Protein AF-A0A8T3T7A3-F1 (afdb_monomer_lite)

Sequence (86 aa):
MAIAVAAALAFFYLSQSTHVAAKGYHIDSLETTLAQRRGDQQQLILAIGEARAPAEITRRARLRLRLVPLEEGAITFASPASRPTN

pLDDT: mean 84.56, std 10.11, range [51.41, 96.81]

Secondary structure (DSSP, 8-state):
-HHHHHHHHHHHHHHHHHHHHHHHHHHHHHHHHHHHHHHHHHHHHHHHHHHH-HHHHHHHHHHTS---PPPTT---PPP-------

Structure (mmCIF, N/CA/C/O backbone):
data_AF-A0A8T3T7A3-F1
#
_entry.id   AF-A0A8T3T7A3-F1
#
loop_
_atom_site.group_PDB
_atom_site.id
_atom_site.type_symbol
_atom_site.label_atom_id
_atom_site.label_alt_id
_atom_site.label_comp_id
_atom_site.label_asym_id
_atom_site.label_entity_id
_atom_site.label_seq_id
_atom_site.pdbx_PDB_ins_code
_atom_site.Cartn_x
_atom_site.Cartn_y
_atom_site.Cartn_z
_atom_site.occupancy
_atom_site.B_iso_or_equiv
_atom_site.auth_seq_id
_atom_site.auth_comp_id
_atom_site.auth_asym_id
_atom_site.auth_atom_id
_atom_site.pdbx_PDB_model_num
ATOM 1 N N . MET A 1 1 ? 34.710 -1.205 -48.134 1.00 61.88 1 MET A N 1
ATOM 2 C CA . MET A 1 1 ? 35.106 -1.257 -46.708 1.00 61.88 1 MET A CA 1
ATOM 3 C C . MET A 1 1 ? 34.441 -0.169 -45.866 1.00 61.88 1 MET A C 1
ATOM 5 O O . MET A 1 1 ? 33.755 -0.526 -44.922 1.00 61.88 1 MET A O 1
ATOM 9 N N . ALA A 1 2 ? 34.538 1.119 -46.219 1.00 79.12 2 ALA A N 1
ATOM 10 C CA . ALA A 1 2 ? 33.939 2.213 -45.432 1.00 79.12 2 ALA A CA 1
ATOM 11 C C . ALA A 1 2 ? 32.423 2.069 -45.156 1.00 79.12 2 ALA A C 1
ATOM 13 O O . ALA A 1 2 ? 31.978 2.308 -44.039 1.00 79.12 2 ALA A O 1
ATOM 14 N N . ILE A 1 3 ? 31.641 1.604 -46.138 1.00 84.88 3 ILE A N 1
ATOM 15 C CA . ILE A 1 3 ? 30.184 1.408 -45.991 1.00 84.88 3 ILE A CA 1
ATOM 16 C C . ILE A 1 3 ? 29.858 0.311 -44.965 1.00 84.88 3 ILE A C 1
ATOM 18 O O . ILE A 1 3 ? 28.962 0.480 -44.145 1.00 84.88 3 ILE A O 1
ATOM 22 N N . ALA A 1 4 ? 30.611 -0.793 -44.971 1.00 87.25 4 ALA A N 1
ATOM 23 C CA . ALA A 1 4 ? 30.407 -1.893 -44.029 1.00 87.25 4 ALA A CA 1
ATOM 24 C C . ALA A 1 4 ? 30.718 -1.465 -42.586 1.00 87.25 4 ALA A C 1
ATOM 26 O O . ALA A 1 4 ? 29.980 -1.808 -41.667 1.00 87.25 4 ALA A O 1
ATOM 27 N N . VAL A 1 5 ? 31.771 -0.660 -42.402 1.00 88.19 5 VAL A N 1
ATOM 28 C CA . VAL A 1 5 ? 32.133 -0.087 -41.097 1.00 88.19 5 VAL A CA 1
ATOM 29 C C . VAL A 1 5 ? 31.039 0.863 -40.601 1.00 88.19 5 VAL A C 1
ATOM 31 O O . VAL A 1 5 ? 30.591 0.730 -39.466 1.00 88.19 5 VAL A O 1
ATOM 34 N N . ALA A 1 6 ? 30.546 1.762 -41.458 1.00 87.94 6 ALA A N 1
ATOM 35 C CA . ALA A 1 6 ? 29.465 2.684 -41.108 1.00 87.94 6 ALA A CA 1
ATOM 36 C C . ALA A 1 6 ? 28.161 1.953 -40.739 1.00 87.94 6 ALA A C 1
ATOM 38 O O . ALA A 1 6 ? 27.521 2.298 -39.746 1.00 87.94 6 ALA A O 1
ATOM 39 N N . ALA A 1 7 ? 27.795 0.910 -41.490 1.00 88.69 7 ALA A N 1
ATOM 40 C CA . ALA A 1 7 ? 26.625 0.089 -41.190 1.00 88.69 7 ALA A CA 1
ATOM 41 C C . ALA A 1 7 ? 26.767 -0.637 -39.841 1.00 88.69 7 ALA A C 1
ATOM 43 O O . ALA A 1 7 ? 25.845 -0.600 -39.029 1.00 88.69 7 ALA A O 1
ATOM 44 N N . ALA A 1 8 ? 27.928 -1.241 -39.563 1.00 87.69 8 ALA A N 1
ATOM 45 C CA . ALA A 1 8 ? 28.187 -1.923 -38.295 1.00 87.69 8 ALA A CA 1
ATOM 46 C C . ALA A 1 8 ? 28.106 -0.970 -37.089 1.00 87.69 8 ALA A C 1
ATOM 48 O O . ALA A 1 8 ? 27.501 -1.312 -36.073 1.00 87.69 8 ALA A O 1
ATOM 49 N N . LEU A 1 9 ? 28.650 0.245 -37.216 1.00 87.88 9 LEU A N 1
ATOM 50 C CA . LEU A 1 9 ? 28.533 1.296 -36.201 1.00 87.88 9 LEU A CA 1
ATOM 51 C C . LEU A 1 9 ? 27.073 1.705 -35.976 1.00 87.88 9 LEU A C 1
ATOM 53 O O . LEU A 1 9 ? 26.636 1.785 -34.830 1.00 87.88 9 LEU A O 1
ATOM 57 N N . ALA A 1 10 ? 26.297 1.903 -37.044 1.00 87.31 10 ALA A N 1
ATOM 58 C CA . ALA A 1 10 ? 24.880 2.244 -36.934 1.00 87.31 10 ALA A CA 1
ATOM 59 C C . ALA A 1 10 ? 24.077 1.149 -36.208 1.00 87.31 10 ALA A C 1
ATOM 61 O O . ALA A 1 10 ? 23.307 1.458 -35.300 1.00 87.31 10 ALA A O 1
ATOM 62 N N . PHE A 1 11 ? 24.304 -0.128 -36.538 1.00 85.44 11 PHE A N 1
ATOM 63 C CA . PHE A 1 11 ? 23.679 -1.254 -35.835 1.00 85.44 11 PHE A CA 1
ATOM 64 C C . PHE A 1 11 ? 24.093 -1.330 -34.364 1.00 85.44 11 PHE A C 1
ATOM 66 O O . PHE A 1 11 ? 23.251 -1.583 -33.503 1.00 85.44 11 PHE A O 1
ATOM 73 N N . PHE A 1 12 ? 25.366 -1.081 -34.061 1.00 86.31 12 PHE A N 1
ATOM 74 C CA . PHE A 1 12 ? 25.866 -1.083 -32.691 1.00 86.31 12 PHE A CA 1
ATOM 75 C C . PHE A 1 12 ? 25.208 0.014 -31.844 1.00 86.31 12 PHE A C 1
ATOM 77 O O . PHE A 1 12 ? 24.697 -0.267 -30.758 1.00 86.31 12 PHE A O 1
ATOM 84 N N . TYR A 1 13 ? 25.145 1.246 -32.356 1.00 86.00 13 TYR A N 1
ATOM 85 C CA . TYR A 1 13 ? 24.480 2.353 -31.667 1.00 86.00 13 TYR A CA 1
ATOM 86 C C . TYR A 1 13 ? 22.972 2.137 -31.529 1.00 86.00 13 TYR A C 1
ATOM 88 O O . TYR A 1 13 ? 22.415 2.417 -30.467 1.00 86.00 13 TYR A O 1
ATOM 96 N N . LEU A 1 14 ? 22.316 1.586 -32.554 1.00 85.06 14 LEU A N 1
ATOM 97 C CA . LEU A 1 14 ? 20.900 1.237 -32.481 1.00 85.06 14 LEU A CA 1
ATOM 98 C C . LEU A 1 14 ? 20.651 0.172 -31.406 1.00 85.06 14 LEU A C 1
ATOM 100 O O . LEU A 1 14 ? 19.777 0.355 -30.566 1.00 85.06 14 LEU A O 1
ATOM 104 N N . SER A 1 15 ? 21.466 -0.887 -31.358 1.00 82.00 15 SER A N 1
ATOM 105 C CA . SER A 1 15 ? 21.357 -1.933 -30.335 1.00 82.00 15 SER A CA 1
ATOM 106 C C . SER A 1 15 ? 21.560 -1.385 -28.923 1.00 82.00 15 SER A C 1
ATOM 108 O O . SER A 1 15 ? 20.851 -1.802 -28.007 1.00 82.00 15 SER A O 1
ATOM 110 N N . GLN A 1 16 ? 22.502 -0.455 -28.729 1.00 82.44 16 GLN A N 1
ATOM 111 C CA . GLN A 1 16 ? 22.675 0.199 -27.433 1.00 82.44 16 GLN A CA 1
ATOM 112 C C . GLN A 1 16 ? 21.463 1.057 -27.068 1.00 82.44 16 GLN A C 1
ATOM 114 O O . GLN A 1 16 ? 20.970 0.965 -25.946 1.00 82.44 16 GLN A O 1
ATOM 119 N N . SER A 1 17 ? 20.949 1.842 -28.017 1.00 78.12 17 SER A N 1
ATOM 120 C CA . SER A 1 17 ? 19.771 2.686 -27.815 1.00 78.12 17 SER A CA 1
ATOM 121 C C . SER A 1 17 ? 18.535 1.857 -27.452 1.00 78.12 17 SER A C 1
ATOM 123 O O . SER A 1 17 ? 17.883 2.137 -26.446 1.00 78.12 17 SER A O 1
ATOM 125 N N . THR A 1 18 ? 18.262 0.774 -28.185 1.00 79.19 18 THR A N 1
ATOM 126 C CA . THR A 1 18 ? 17.140 -0.134 -27.905 1.00 79.19 18 THR A CA 1
ATOM 127 C C . THR A 1 18 ? 17.293 -0.832 -26.556 1.00 79.19 18 THR A C 1
ATOM 129 O O . THR A 1 18 ? 16.321 -0.958 -25.815 1.00 79.19 18 THR A O 1
ATOM 132 N N . HIS A 1 19 ? 18.505 -1.255 -26.194 1.00 80.12 19 HIS A N 1
ATOM 133 C CA . HIS A 1 19 ? 18.756 -1.898 -24.906 1.00 80.12 19 HIS A CA 1
ATOM 134 C C . HIS A 1 19 ? 18.583 -0.931 -23.722 1.00 80.12 19 HIS A C 1
ATOM 136 O O . HIS A 1 19 ? 18.026 -1.310 -22.691 1.00 80.12 19 HIS A O 1
ATOM 142 N N . VAL A 1 20 ? 19.010 0.328 -23.863 1.00 84.31 20 VAL A N 1
ATOM 143 C CA . VAL A 1 20 ? 18.760 1.372 -22.857 1.00 84.31 20 VAL A CA 1
ATOM 144 C C . VAL A 1 20 ? 17.264 1.671 -22.747 1.00 84.31 20 VAL A C 1
ATOM 146 O O . VAL A 1 20 ? 16.749 1.726 -21.634 1.00 84.31 20 VAL A O 1
ATOM 149 N N . ALA A 1 21 ? 16.551 1.781 -23.870 1.00 80.31 21 ALA A N 1
ATOM 150 C CA . ALA A 1 21 ? 15.104 1.990 -23.873 1.00 80.31 21 ALA A CA 1
ATOM 151 C C . ALA A 1 21 ? 14.348 0.832 -23.196 1.00 80.31 21 ALA A C 1
ATOM 153 O O . ALA A 1 21 ? 13.485 1.069 -22.356 1.00 80.31 21 ALA A O 1
ATOM 154 N N . ALA A 1 22 ? 14.722 -0.420 -23.483 1.00 84.44 22 ALA A N 1
ATOM 155 C CA . ALA A 1 22 ? 14.145 -1.597 -22.833 1.00 84.44 22 ALA A CA 1
ATOM 156 C C . ALA A 1 22 ? 14.358 -1.574 -21.311 1.00 84.44 22 ALA A C 1
ATOM 158 O O . ALA A 1 22 ? 13.427 -1.826 -20.547 1.00 84.44 22 ALA A O 1
ATOM 159 N N . LYS A 1 23 ? 15.564 -1.211 -20.855 1.00 87.12 23 LYS A N 1
ATOM 160 C CA . LYS A 1 23 ? 15.837 -1.016 -19.424 1.00 87.12 23 LYS A CA 1
ATOM 161 C C . LYS A 1 23 ? 15.011 0.119 -18.820 1.00 87.12 23 LYS A C 1
ATOM 163 O O . LYS A 1 23 ? 14.528 -0.049 -17.707 1.00 87.12 23 LYS A O 1
ATOM 168 N N . GLY A 1 24 ? 14.819 1.218 -19.549 1.00 86.25 24 GLY A N 1
ATOM 169 C CA . GLY A 1 24 ? 13.941 2.320 -19.148 1.00 86.25 24 GLY A CA 1
ATOM 170 C C . GLY A 1 24 ? 12.514 1.842 -18.884 1.00 86.25 24 GLY A C 1
ATOM 171 O O . GLY A 1 24 ? 12.009 2.025 -17.784 1.00 86.25 24 GLY A O 1
ATOM 172 N N . TYR A 1 25 ? 11.916 1.097 -19.819 1.00 87.81 25 TYR A N 1
ATOM 173 C CA . TYR A 1 25 ? 10.574 0.536 -19.624 1.00 87.81 25 TYR A CA 1
ATOM 174 C C . TYR A 1 25 ? 10.484 -0.415 -18.427 1.00 87.81 25 TYR A C 1
ATOM 176 O O . TYR A 1 25 ? 9.487 -0.416 -17.704 1.00 87.81 25 TYR A O 1
ATOM 184 N N . HIS A 1 26 ? 11.521 -1.222 -18.190 1.00 90.44 26 HIS A N 1
ATOM 185 C CA . HIS A 1 26 ? 11.564 -2.070 -17.002 1.00 90.44 26 HIS A CA 1
ATOM 186 C C . HIS A 1 26 ? 11.604 -1.245 -15.713 1.00 90.44 26 HIS A C 1
ATOM 188 O O . HIS A 1 26 ? 10.880 -1.576 -14.776 1.00 90.44 26 HIS A O 1
ATOM 194 N N . ILE A 1 27 ? 12.391 -0.170 -15.670 1.00 91.88 27 ILE A N 1
ATOM 195 C CA . ILE A 1 27 ? 12.445 0.737 -14.517 1.00 91.88 27 ILE A CA 1
ATOM 196 C C . ILE A 1 27 ? 11.076 1.383 -14.289 1.00 91.88 27 ILE A C 1
ATOM 198 O O . ILE A 1 27 ? 10.532 1.237 -13.197 1.00 91.88 27 ILE A O 1
ATOM 202 N N . ASP A 1 28 ? 10.466 1.968 -15.320 1.00 92.75 28 ASP A N 1
ATOM 203 C CA . ASP A 1 28 ? 9.148 2.610 -15.217 1.00 92.75 28 ASP A CA 1
ATOM 204 C C . ASP A 1 28 ? 8.074 1.627 -14.717 1.00 92.75 28 ASP A C 1
ATOM 206 O O . ASP A 1 28 ? 7.228 1.958 -13.877 1.00 92.75 28 ASP A O 1
ATOM 210 N N . SER A 1 29 ? 8.124 0.372 -15.182 1.00 94.06 29 SER A N 1
ATOM 211 C CA . SER A 1 29 ? 7.209 -0.681 -14.725 1.00 94.06 29 SER A CA 1
ATOM 212 C C . SER A 1 29 ? 7.394 -1.022 -13.239 1.00 94.06 29 SER A C 1
ATOM 214 O O . SER A 1 29 ? 6.416 -1.234 -12.511 1.00 94.06 29 SER A O 1
ATOM 216 N N . LEU A 1 30 ? 8.643 -1.041 -12.762 1.00 95.31 30 LEU A N 1
ATOM 217 C CA . LEU A 1 30 ? 8.974 -1.303 -11.364 1.00 95.31 30 LEU A CA 1
ATOM 218 C C . LEU A 1 30 ? 8.571 -0.126 -10.475 1.00 95.31 30 LEU A C 1
ATOM 220 O O . LEU A 1 30 ? 8.002 -0.347 -9.407 1.00 95.31 30 LEU A O 1
ATOM 224 N N . GLU A 1 31 ? 8.797 1.109 -10.920 1.00 95.38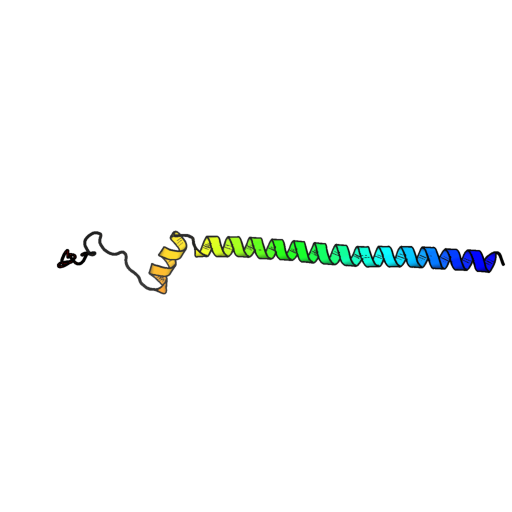 31 GLU A N 1
ATOM 225 C CA . GLU A 1 31 ? 8.364 2.318 -10.216 1.00 95.38 31 GLU A CA 1
ATOM 226 C C . GLU A 1 31 ? 6.841 2.380 -10.089 1.00 95.38 31 GLU A C 1
ATOM 228 O O . GLU A 1 31 ? 6.322 2.630 -8.998 1.00 95.38 31 GLU A O 1
ATOM 233 N N . THR A 1 32 ? 6.118 2.046 -11.160 1.00 95.25 32 THR A N 1
ATOM 234 C CA . THR A 1 32 ? 4.651 1.945 -11.147 1.00 95.25 32 THR A CA 1
ATOM 235 C C . THR A 1 32 ? 4.180 0.893 -10.143 1.00 95.25 32 THR A C 1
ATOM 237 O O . THR A 1 32 ? 3.304 1.153 -9.315 1.00 95.25 32 THR A O 1
ATOM 240 N N . THR A 1 33 ? 4.802 -0.289 -10.157 1.00 95.62 33 THR A N 1
ATOM 241 C CA . THR A 1 33 ? 4.484 -1.369 -9.210 1.00 95.62 33 THR A CA 1
ATOM 242 C C . THR A 1 33 ? 4.740 -0.932 -7.768 1.00 95.62 33 THR A C 1
ATOM 244 O O . THR A 1 33 ? 3.947 -1.209 -6.869 1.00 95.62 33 THR A O 1
ATOM 247 N N . LEU A 1 34 ? 5.839 -0.224 -7.530 1.00 96.81 34 LEU A N 1
ATOM 248 C CA . LEU A 1 34 ? 6.218 0.261 -6.213 1.00 96.81 34 LEU A CA 1
ATOM 249 C C . LEU A 1 34 ? 5.258 1.348 -5.708 1.00 96.81 34 LEU A C 1
ATOM 251 O O . LEU A 1 34 ? 4.866 1.315 -4.539 1.00 96.81 34 LEU A O 1
ATOM 255 N N . ALA A 1 35 ? 4.834 2.270 -6.574 1.00 95.19 35 ALA A N 1
ATOM 256 C CA . ALA A 1 35 ? 3.811 3.261 -6.255 1.00 95.19 35 ALA A CA 1
ATOM 257 C C . ALA A 1 35 ? 2.483 2.590 -5.871 1.00 95.19 35 ALA A C 1
ATOM 259 O O . ALA A 1 35 ? 1.911 2.928 -4.832 1.00 95.19 35 ALA A O 1
ATOM 260 N N . GLN A 1 36 ? 2.054 1.577 -6.632 1.00 96.44 36 GLN A N 1
ATOM 261 C CA . GLN A 1 36 ? 0.853 0.802 -6.318 1.00 96.44 36 GLN A CA 1
ATOM 262 C C . GLN A 1 36 ? 0.958 0.138 -4.941 1.00 96.44 36 GLN A C 1
ATOM 264 O O . GLN A 1 36 ? 0.082 0.311 -4.099 1.00 96.44 36 GLN A O 1
ATOM 269 N N . ARG A 1 37 ? 2.069 -0.558 -4.665 1.00 96.69 37 ARG A N 1
ATOM 270 C CA . ARG A 1 37 ? 2.291 -1.222 -3.371 1.00 96.69 37 ARG A CA 1
ATOM 271 C C . ARG A 1 37 ? 2.281 -0.248 -2.196 1.00 96.69 37 ARG A C 1
ATOM 273 O O . ARG A 1 37 ? 1.765 -0.586 -1.133 1.00 96.69 37 ARG A O 1
ATOM 280 N N . ARG A 1 38 ? 2.831 0.956 -2.370 1.00 96.50 38 ARG A N 1
ATOM 281 C CA . ARG A 1 38 ? 2.766 2.012 -1.347 1.00 96.50 38 ARG A CA 1
ATOM 282 C C . ARG A 1 38 ? 1.330 2.479 -1.109 1.00 96.50 38 ARG A C 1
ATOM 284 O O . ARG A 1 38 ? 0.955 2.662 0.047 1.00 96.50 38 ARG A O 1
ATOM 291 N N . GLY A 1 39 ? 0.535 2.623 -2.169 1.00 96.75 39 GLY A N 1
ATOM 292 C CA . GLY A 1 39 ? -0.897 2.912 -2.068 1.00 96.75 39 GLY A CA 1
ATOM 293 C C . GLY A 1 39 ? -1.648 1.826 -1.294 1.00 96.75 39 GLY A C 1
ATOM 294 O O . GLY A 1 39 ? -2.316 2.128 -0.304 1.00 96.75 39 GLY A O 1
ATOM 295 N N . ASP A 1 40 ? -1.450 0.558 -1.668 1.00 96.50 40 ASP A N 1
ATOM 296 C CA . ASP A 1 40 ? -2.051 -0.597 -0.988 1.00 96.50 40 ASP A CA 1
ATOM 297 C C . ASP A 1 40 ? -1.690 -0.611 0.513 1.00 96.50 40 ASP A C 1
ATOM 299 O O . ASP A 1 40 ? -2.537 -0.852 1.376 1.00 96.50 40 ASP A O 1
ATOM 303 N N . GLN A 1 41 ? -0.429 -0.310 0.846 1.00 96.44 41 GLN A N 1
ATOM 304 C CA . GLN A 1 41 ? 0.042 -0.254 2.230 1.00 96.44 41 GLN A CA 1
ATOM 305 C C . GLN A 1 41 ? -0.640 0.864 3.028 1.00 96.44 41 GLN A C 1
ATOM 307 O O . GLN A 1 41 ? -1.044 0.638 4.170 1.00 96.44 41 GLN A O 1
ATOM 312 N N . GLN A 1 42 ? -0.780 2.062 2.456 1.00 96.19 42 GLN A N 1
ATOM 313 C CA . GLN A 1 42 ? -1.469 3.174 3.117 1.00 96.19 42 GLN A CA 1
ATOM 314 C C . GLN A 1 42 ? -2.939 2.840 3.376 1.00 96.19 42 GLN A C 1
ATOM 316 O O . GLN A 1 42 ? -3.432 3.058 4.485 1.00 96.19 42 GLN A O 1
ATOM 321 N N . GLN A 1 43 ? -3.617 2.239 2.397 1.00 96.12 43 GLN A N 1
ATOM 322 C CA . GLN A 1 43 ? -4.993 1.780 2.558 1.00 96.12 43 GLN A CA 1
ATOM 323 C C . GLN A 1 43 ? -5.115 0.742 3.682 1.00 96.12 43 GLN A C 1
ATOM 325 O O . GLN A 1 43 ? -6.031 0.818 4.502 1.00 96.12 43 GLN A O 1
ATOM 330 N N . LEU A 1 44 ? -4.173 -0.202 3.766 1.00 95.88 44 LEU A N 1
ATOM 331 C CA . LEU A 1 44 ? -4.167 -1.209 4.822 1.00 95.88 44 LEU A CA 1
ATOM 332 C C . LEU A 1 44 ? -3.953 -0.590 6.211 1.00 95.88 44 LEU A C 1
ATOM 334 O O . LEU A 1 44 ? -4.627 -0.977 7.163 1.00 95.88 44 LEU A O 1
ATOM 338 N N . ILE A 1 45 ? -3.050 0.386 6.334 1.00 95.62 45 ILE A N 1
ATOM 339 C CA . ILE A 1 45 ? -2.812 1.107 7.594 1.00 95.62 45 ILE A CA 1
ATOM 340 C C . ILE A 1 45 ? -4.091 1.803 8.066 1.00 95.62 45 ILE A C 1
ATOM 342 O O . ILE A 1 45 ? -4.442 1.687 9.241 1.00 95.62 45 ILE A O 1
ATOM 346 N N . LEU A 1 46 ? -4.808 2.474 7.161 1.00 94.56 46 LEU A N 1
ATOM 347 C CA . LEU A 1 46 ? -6.084 3.119 7.479 1.00 94.56 46 LEU A CA 1
ATOM 348 C C . LEU A 1 46 ? -7.124 2.096 7.947 1.00 94.56 46 LEU A C 1
ATOM 350 O O . LEU A 1 46 ? -7.699 2.263 9.021 1.00 94.56 46 LEU A O 1
ATOM 354 N N . ALA A 1 47 ? -7.289 0.991 7.216 1.00 91.75 47 ALA A N 1
ATOM 355 C CA . ALA A 1 47 ? -8.229 -0.069 7.579 1.00 91.75 47 ALA A CA 1
ATOM 356 C C . ALA A 1 47 ? -7.910 -0.702 8.94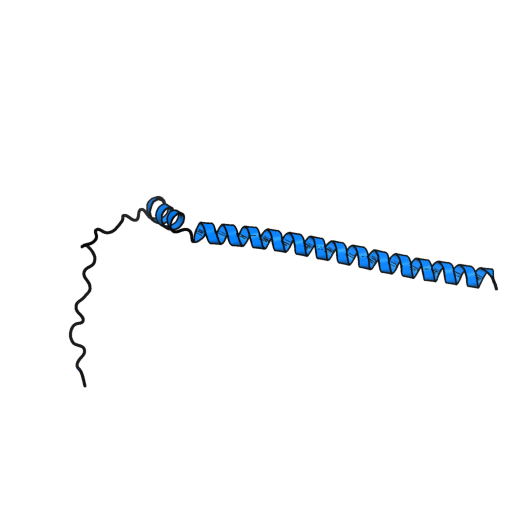7 1.00 91.75 47 ALA A C 1
ATOM 358 O O . ALA A 1 47 ? -8.815 -0.997 9.732 1.00 91.75 47 ALA A O 1
ATOM 359 N N . ILE A 1 48 ? -6.625 -0.892 9.266 1.00 91.12 48 ILE A N 1
ATOM 360 C CA . ILE A 1 48 ? -6.188 -1.364 10.588 1.00 91.12 48 ILE A CA 1
ATOM 361 C C . ILE A 1 48 ? -6.512 -0.323 11.661 1.00 91.12 48 ILE A C 1
ATOM 363 O O . ILE A 1 48 ? -7.007 -0.692 12.728 1.00 91.12 48 ILE A O 1
ATOM 367 N N . GLY A 1 49 ? -6.239 0.955 11.394 1.00 90.44 49 GLY A N 1
ATOM 368 C CA . GLY A 1 49 ? -6.557 2.058 12.298 1.00 90.44 49 GLY A CA 1
ATOM 369 C C . GLY A 1 49 ? -8.046 2.101 12.635 1.00 90.44 49 GLY A C 1
ATOM 370 O O . GLY A 1 49 ? -8.410 2.109 13.809 1.00 90.44 49 GLY A O 1
ATOM 371 N N . GLU A 1 50 ? -8.906 2.021 11.621 1.00 90.31 50 GLU A N 1
ATOM 372 C CA . GLU A 1 50 ? -10.360 1.956 11.786 1.00 90.31 50 GLU A CA 1
ATOM 373 C C . GLU A 1 50 ? -10.798 0.717 12.572 1.00 90.31 50 GLU A C 1
ATOM 375 O O . GLU A 1 50 ? -11.588 0.820 13.508 1.00 90.31 50 GLU A O 1
ATOM 380 N N . ALA A 1 51 ? -10.260 -0.461 12.245 1.00 84.06 51 ALA A N 1
ATOM 381 C CA . ALA A 1 51 ? -10.611 -1.702 12.931 1.00 84.06 51 ALA A CA 1
ATOM 382 C C . ALA A 1 51 ? -10.180 -1.717 14.407 1.00 84.06 51 ALA A C 1
ATOM 384 O O . ALA A 1 51 ? -10.843 -2.348 15.232 1.00 84.06 51 ALA A O 1
ATOM 385 N N . ARG A 1 52 ? -9.076 -1.037 14.741 1.00 86.19 52 ARG A N 1
ATOM 386 C CA . ARG A 1 52 ? -8.563 -0.906 16.113 1.00 86.19 52 ARG A CA 1
ATOM 387 C C . ARG A 1 52 ? -9.158 0.278 16.871 1.00 86.19 52 ARG A C 1
ATOM 389 O O . ARG A 1 52 ? -8.929 0.378 18.075 1.00 86.19 52 ARG A O 1
ATOM 396 N N . ALA A 1 53 ? -9.903 1.162 16.210 1.00 86.88 53 ALA A N 1
ATOM 397 C CA . ALA A 1 53 ? -10.478 2.330 16.855 1.00 86.88 53 ALA A CA 1
ATOM 398 C C . ALA A 1 53 ? -11.436 1.892 17.982 1.00 86.88 53 ALA A C 1
ATOM 400 O O . ALA A 1 53 ? -12.406 1.176 17.711 1.00 86.88 53 ALA A O 1
ATOM 401 N N . PRO A 1 54 ? -11.236 2.337 19.239 1.00 84.19 54 PRO A N 1
ATOM 402 C CA . PRO A 1 54 ? -12.093 1.943 20.359 1.00 84.19 54 PRO A CA 1
ATOM 403 C C . PRO A 1 54 ? -13.575 2.251 20.125 1.00 84.19 54 PRO A C 1
ATOM 405 O O . PRO A 1 54 ? -14.444 1.479 20.532 1.00 84.19 54 PRO A O 1
ATOM 408 N N . ALA A 1 55 ? -13.870 3.345 19.416 1.00 83.44 55 ALA A N 1
ATOM 409 C CA . ALA A 1 55 ? -15.224 3.701 19.008 1.00 83.44 55 ALA A CA 1
ATOM 410 C C . ALA A 1 55 ? -15.836 2.649 18.069 1.00 83.44 55 ALA A C 1
ATOM 412 O O . ALA A 1 55 ? -16.974 2.237 18.277 1.00 83.44 55 ALA A O 1
ATOM 413 N N . GLU A 1 56 ? -15.076 2.162 17.085 1.00 85.38 56 GLU A N 1
ATOM 414 C CA . GLU A 1 56 ? -15.533 1.134 16.148 1.00 85.38 56 GLU A CA 1
ATOM 415 C C . GLU A 1 56 ? -15.693 -0.225 16.836 1.00 85.38 56 GLU A C 1
ATOM 417 O O . GLU A 1 56 ? -16.690 -0.916 16.617 1.00 85.38 56 GLU A O 1
ATOM 422 N N . ILE A 1 57 ? -14.767 -0.586 17.728 1.00 84.81 57 ILE A N 1
ATOM 423 C CA . ILE A 1 57 ? -14.864 -1.798 18.551 1.00 84.81 57 ILE A CA 1
ATOM 424 C C . ILE A 1 57 ? -16.124 -1.740 19.419 1.00 84.81 57 ILE A C 1
ATOM 426 O O . ILE A 1 57 ? -16.933 -2.665 19.391 1.00 84.81 57 ILE A O 1
ATOM 430 N N . THR A 1 58 ? -16.339 -0.634 20.135 1.00 85.19 58 THR A N 1
ATOM 431 C CA . THR A 1 58 ? -17.509 -0.443 21.007 1.00 85.19 58 THR A CA 1
ATOM 432 C C . THR A 1 58 ? -18.806 -0.444 20.201 1.00 85.19 58 THR A C 1
ATOM 434 O O . THR A 1 58 ? -19.794 -1.067 20.594 1.00 85.19 58 THR A O 1
ATOM 437 N N . ARG A 1 59 ? -18.808 0.206 19.033 1.00 84.75 59 ARG A N 1
ATOM 438 C CA . ARG A 1 59 ? -19.949 0.219 18.117 1.00 84.75 59 ARG A CA 1
ATOM 439 C C . ARG A 1 59 ? -20.274 -1.188 17.613 1.00 84.75 59 ARG A C 1
ATOM 441 O O . ARG A 1 59 ? -21.439 -1.577 17.649 1.00 84.75 59 ARG A O 1
ATOM 448 N N . ARG A 1 60 ? -19.280 -1.978 17.186 1.00 86.06 60 ARG A N 1
ATOM 449 C CA . ARG A 1 60 ? -19.479 -3.379 16.760 1.00 8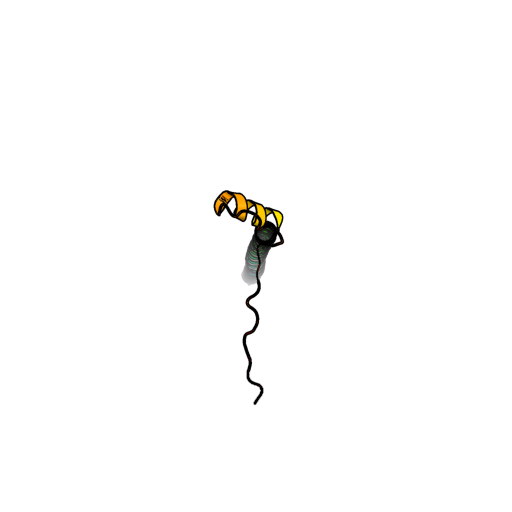6.06 60 ARG A CA 1
ATOM 450 C C . ARG A 1 60 ? -19.933 -4.267 17.915 1.00 86.06 60 ARG A C 1
ATOM 452 O O . ARG A 1 60 ? -20.851 -5.060 17.720 1.00 86.06 60 ARG A O 1
ATOM 459 N N . ALA A 1 61 ? -19.343 -4.109 19.098 1.00 86.00 61 ALA A N 1
ATOM 460 C CA . ALA A 1 61 ? -19.728 -4.832 20.306 1.00 86.00 61 ALA A CA 1
ATOM 461 C C . ALA A 1 61 ? -21.214 -4.614 20.632 1.00 86.00 61 ALA A C 1
ATOM 463 O O . ALA A 1 61 ? -21.951 -5.580 20.820 1.00 86.00 61 ALA A O 1
ATOM 464 N N . ARG A 1 62 ? -21.685 -3.363 20.589 1.00 86.19 62 ARG A N 1
ATOM 465 C CA . ARG A 1 62 ? -23.095 -3.032 20.838 1.00 86.19 62 ARG A CA 1
ATOM 466 C C . ARG A 1 62 ? -24.024 -3.475 19.709 1.00 86.19 62 ARG A C 1
ATOM 468 O O . ARG A 1 62 ? -25.034 -4.114 19.968 1.00 86.19 62 ARG A O 1
ATOM 475 N N . LEU A 1 63 ? -23.709 -3.149 18.455 1.00 88.69 63 LEU A N 1
ATOM 476 C CA . LEU A 1 63 ? -24.645 -3.357 17.342 1.00 88.69 63 LEU A CA 1
ATOM 477 C C . LEU A 1 63 ? -24.673 -4.799 16.826 1.00 88.69 63 LEU A C 1
ATOM 479 O O . LEU A 1 63 ? -25.741 -5.302 16.491 1.00 88.69 63 LEU A O 1
ATOM 483 N N . ARG A 1 64 ? -23.513 -5.462 16.726 1.00 88.50 64 ARG A N 1
ATOM 484 C CA . ARG A 1 64 ? -23.418 -6.815 16.149 1.00 88.50 64 ARG A CA 1
ATOM 485 C C . ARG A 1 64 ? -23.496 -7.905 17.204 1.00 88.50 64 ARG A C 1
ATOM 487 O O . ARG A 1 64 ? -24.162 -8.906 16.981 1.00 88.50 64 ARG A O 1
ATOM 494 N N . LEU A 1 65 ? -22.818 -7.708 18.331 1.00 87.88 65 LEU A N 1
ATOM 495 C CA . LEU A 1 65 ? -22.748 -8.706 19.401 1.00 87.88 65 LEU A CA 1
ATOM 496 C C . LEU A 1 65 ? -23.775 -8.456 20.512 1.00 87.88 65 LEU A C 1
ATOM 498 O O . LEU A 1 65 ? -23.881 -9.270 21.423 1.00 87.88 65 LEU A O 1
ATOM 502 N N . ARG A 1 66 ? -24.534 -7.349 20.434 1.00 86.25 66 ARG A N 1
ATOM 503 C CA . ARG A 1 66 ? -25.529 -6.936 21.441 1.00 86.25 66 ARG A CA 1
ATOM 504 C C . ARG A 1 66 ? -24.954 -6.898 22.859 1.00 86.25 66 ARG A C 1
ATOM 506 O O . ARG A 1 66 ? -25.670 -7.120 23.830 1.00 86.25 66 ARG A O 1
ATOM 513 N N . LEU A 1 67 ? -23.657 -6.613 22.969 1.00 84.19 67 LEU A N 1
ATOM 514 C CA . LEU A 1 67 ? -22.978 -6.493 24.248 1.00 84.19 67 LEU A CA 1
ATOM 515 C C . LEU A 1 67 ? -23.415 -5.193 24.918 1.00 84.19 67 LEU A C 1
ATOM 517 O O . LEU A 1 67 ? -23.408 -4.121 24.305 1.00 84.19 67 LEU A O 1
ATOM 521 N N . VAL A 1 68 ? -23.785 -5.308 26.185 1.00 83.06 68 VAL A N 1
ATOM 522 C CA . VAL A 1 68 ? -24.193 -4.198 27.044 1.00 83.06 68 VAL A CA 1
ATOM 523 C C . VAL A 1 68 ? -23.033 -3.908 28.002 1.00 83.06 68 VAL A C 1
ATOM 525 O O . VAL A 1 68 ? -22.358 -4.855 28.416 1.00 83.06 68 VAL A O 1
ATOM 528 N N . PRO A 1 69 ? -22.737 -2.636 28.326 1.00 79.25 69 PRO A N 1
ATOM 529 C CA . PRO A 1 69 ? -21.738 -2.319 29.343 1.00 79.25 69 PRO A CA 1
ATOM 530 C C . PRO A 1 69 ? -22.072 -3.034 30.658 1.00 79.25 69 PRO A C 1
ATOM 532 O O . PRO A 1 69 ? -23.227 -3.007 31.081 1.00 79.25 69 PRO A O 1
ATOM 535 N N . LEU A 1 70 ? -21.082 -3.674 31.287 1.00 79.31 70 LEU A N 1
ATOM 536 C CA . LEU A 1 70 ? -21.250 -4.178 32.650 1.00 79.31 70 LEU A CA 1
ATOM 537 C C . LEU A 1 70 ? -21.388 -2.994 33.612 1.00 79.31 70 LEU A C 1
ATOM 539 O O . LEU A 1 70 ? -20.688 -1.991 33.463 1.00 79.31 70 LEU A O 1
ATOM 543 N N . GLU A 1 71 ? -22.251 -3.136 34.614 1.00 81.62 71 GLU A N 1
ATOM 544 C CA . GLU A 1 71 ? -22.266 -2.229 35.760 1.00 81.62 71 GLU A CA 1
ATOM 545 C C . GLU A 1 71 ? -20.957 -2.362 36.550 1.00 81.62 71 GLU A C 1
ATOM 547 O O . GLU A 1 71 ? -20.416 -3.462 36.688 1.00 81.62 71 GLU A O 1
ATOM 552 N N . GLU A 1 72 ? -20.450 -1.250 37.090 1.00 73.62 72 GLU A N 1
ATOM 553 C CA . GLU A 1 72 ? -19.140 -1.184 37.762 1.00 73.62 72 GLU A CA 1
ATOM 554 C C . GLU A 1 72 ? -18.994 -2.164 38.945 1.00 73.62 72 GLU A C 1
ATOM 556 O O . GLU A 1 72 ? -17.876 -2.534 39.296 1.00 73.62 72 GLU A O 1
ATOM 561 N N . GLY A 1 73 ? -20.102 -2.646 39.520 1.00 75.94 73 GLY A N 1
ATOM 562 C CA . GLY A 1 73 ? -20.120 -3.628 40.613 1.00 75.94 73 GLY A CA 1
ATOM 563 C C . GLY A 1 73 ? -20.342 -5.089 40.200 1.00 75.94 73 GLY A C 1
ATOM 564 O O . GLY A 1 73 ? -20.342 -5.965 41.060 1.00 75.94 73 GLY A O 1
ATOM 565 N N . ALA A 1 74 ? -20.543 -5.388 38.914 1.00 78.56 74 ALA A N 1
ATOM 566 C CA . ALA A 1 74 ? -20.895 -6.741 38.463 1.00 78.56 74 ALA A CA 1
ATOM 567 C C . ALA A 1 74 ? -19.702 -7.721 38.444 1.00 78.56 74 ALA A C 1
ATOM 569 O O . ALA A 1 74 ? -19.886 -8.929 38.286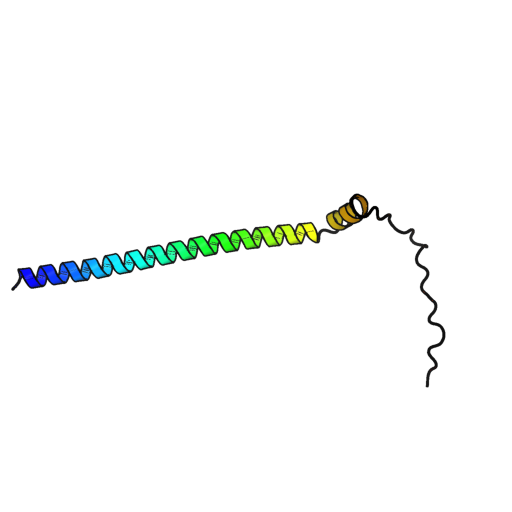 1.00 78.56 74 ALA A O 1
ATOM 570 N N . ILE A 1 75 ? -18.472 -7.223 38.605 1.00 75.31 75 ILE A N 1
ATOM 571 C CA . ILE A 1 75 ? -17.254 -8.036 38.592 1.00 75.31 75 ILE A CA 1
ATOM 572 C C . ILE A 1 75 ? -16.896 -8.419 40.030 1.00 75.31 75 ILE A C 1
ATOM 574 O O . ILE A 1 75 ? -16.331 -7.626 40.777 1.00 75.31 75 ILE A O 1
ATOM 578 N N . THR A 1 76 ? -17.194 -9.662 40.413 1.00 80.62 76 THR A N 1
ATOM 579 C CA . THR A 1 76 ? -16.683 -10.250 41.660 1.00 80.62 76 THR A CA 1
ATOM 580 C C . THR A 1 76 ? -15.471 -11.115 41.340 1.00 80.62 76 THR A C 1
ATOM 582 O O . THR A 1 76 ? -15.586 -12.138 40.665 1.00 80.62 76 THR A O 1
ATOM 585 N N . PHE A 1 77 ? -14.296 -10.708 41.817 1.00 79.31 77 PHE A N 1
ATOM 586 C CA . PHE A 1 77 ? -13.098 -11.537 41.724 1.00 79.31 77 PHE A CA 1
ATOM 587 C C . PHE A 1 7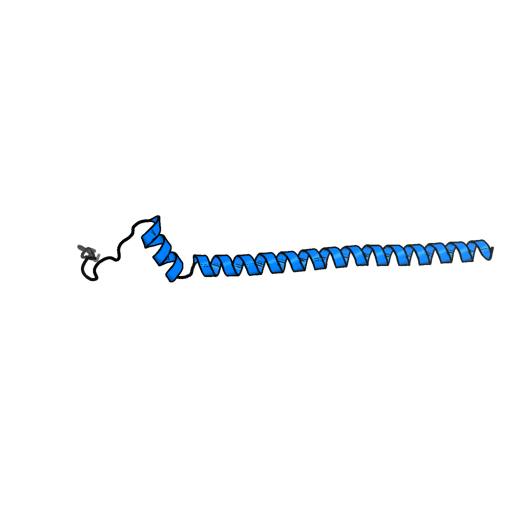7 ? -13.219 -12.719 42.687 1.00 79.31 77 PHE A C 1
ATOM 589 O O . PHE A 1 77 ? -13.555 -12.541 43.859 1.00 79.31 77 PHE A O 1
ATOM 596 N N . ALA A 1 78 ? -12.933 -13.929 42.206 1.00 80.19 78 ALA A N 1
ATOM 597 C CA . ALA A 1 78 ? -12.830 -15.084 43.084 1.00 80.19 78 ALA A CA 1
ATOM 598 C C . ALA A 1 78 ? -11.697 -14.842 44.091 1.00 80.19 78 ALA A C 1
ATOM 600 O O . ALA A 1 78 ? -10.563 -14.556 43.700 1.00 80.19 78 ALA A O 1
ATOM 601 N N . SER A 1 79 ? -12.011 -14.946 45.385 1.00 73.69 79 SER A N 1
ATOM 602 C CA . SER A 1 79 ? -10.994 -14.892 46.432 1.00 73.69 79 SER A CA 1
ATOM 603 C C . SER A 1 79 ? -10.003 -16.035 46.190 1.00 73.69 79 SER A C 1
ATOM 605 O O . SER A 1 79 ? -10.453 -17.171 45.996 1.00 73.69 79 SER A O 1
ATOM 607 N N . PRO A 1 80 ? -8.682 -15.781 46.149 1.00 69.50 80 PRO A N 1
ATOM 608 C CA . PRO A 1 80 ? -7.693 -16.835 45.990 1.00 69.50 80 PRO A CA 1
ATOM 609 C C . PRO A 1 80 ? -7.728 -17.718 47.240 1.00 69.50 80 PRO A C 1
ATOM 611 O O . PRO A 1 80 ? -7.054 -17.454 48.234 1.00 69.50 80 PRO A O 1
ATOM 614 N N . ALA A 1 81 ? -8.560 -18.756 47.211 1.00 64.25 81 ALA A N 1
ATOM 615 C CA . ALA A 1 81 ? -8.612 -19.755 48.256 1.00 64.25 81 ALA A CA 1
ATOM 616 C C . ALA A 1 81 ? -7.252 -20.459 48.305 1.00 64.25 81 ALA A C 1
ATOM 618 O O . ALA A 1 81 ? -6.877 -21.177 47.380 1.00 64.25 81 ALA A O 1
ATOM 619 N N . SER A 1 82 ? -6.524 -20.214 49.397 1.00 59.03 82 SER A N 1
ATOM 620 C CA . SER A 1 82 ? -5.474 -21.082 49.933 1.00 59.03 82 SER A CA 1
ATOM 621 C C . SER A 1 82 ? -4.449 -21.575 48.905 1.00 59.03 82 SER A C 1
ATOM 623 O O . SER A 1 82 ? -4.508 -22.715 48.450 1.00 59.03 82 SER A O 1
ATOM 625 N N . ARG A 1 83 ? -3.440 -20.753 48.599 1.00 53.88 83 ARG A N 1
ATOM 626 C CA . ARG A 1 83 ? -2.139 -21.291 48.180 1.00 53.88 83 ARG A CA 1
ATOM 627 C C . ARG A 1 83 ? -1.446 -21.781 49.460 1.00 53.88 83 ARG A C 1
ATOM 629 O O . ARG A 1 83 ? -1.076 -20.924 50.261 1.00 53.88 83 ARG A O 1
ATOM 636 N N . PRO A 1 84 ? -1.302 -23.096 49.712 1.00 56.12 84 PRO A N 1
ATOM 637 C CA . PRO A 1 84 ? -0.503 -23.546 50.838 1.00 56.12 84 PRO A CA 1
ATOM 638 C C . PRO A 1 84 ? 0.947 -23.172 50.530 1.00 56.12 84 PRO A C 1
ATOM 640 O O . PRO A 1 84 ? 1.512 -23.592 49.520 1.00 56.12 84 PRO A O 1
ATOM 643 N N . THR A 1 85 ? 1.518 -22.303 51.355 1.00 59.28 85 THR A N 1
ATOM 644 C CA . THR A 1 85 ? 2.959 -22.070 51.401 1.00 59.28 85 THR A CA 1
ATOM 645 C C . THR A 1 85 ? 3.603 -23.345 51.928 1.00 59.28 85 THR A C 1
ATOM 647 O O . THR A 1 85 ? 3.332 -23.730 53.065 1.00 59.28 85 THR A O 1
ATOM 650 N N . ASN A 1 86 ? 4.398 -23.997 51.087 1.00 51.41 86 ASN A N 1
ATOM 651 C CA . ASN A 1 86 ? 5.367 -25.006 51.49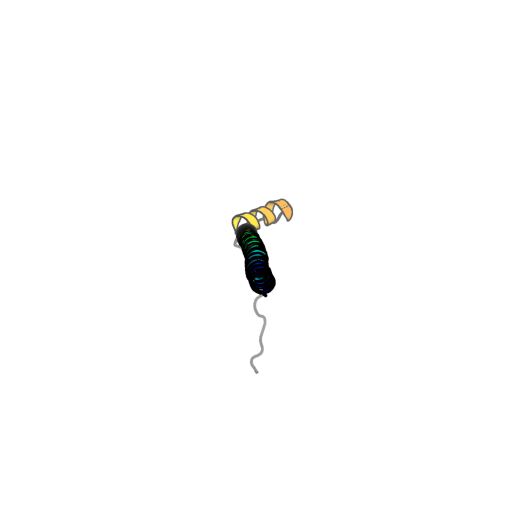6 1.00 51.41 86 ASN A CA 1
ATOM 652 C C . ASN A 1 86 ? 6.756 -24.392 51.340 1.00 51.41 86 ASN A C 1
ATOM 654 O O . ASN A 1 86 ? 6.941 -23.691 50.314 1.00 51.41 86 ASN A O 1
#

Foldseek 3Di:
DVVVVVVVVVVVVVVVVVVVVVVVVVVVVVVVVVVVVVVVVVVVVVVVCCVPPPVNVVVCCCPVVVDDDDDPPPDDDDDPPDPDDD

Radius of gyration: 34.19 Å; chains: 1; bounding box: 61×29×98 Å